Protein AF-A0A9X6FAM5-F1 (afdb_monomer)

Secondary structure (DSSP, 8-state):
--HHHHHHHHHHHHHHHHHHTTS-HHHHHHHHHHHHTT--HHHHHHHHHHHHHHHHHHHHTTSS-S--GGG--HHHHHT--HHHHHHHHHHHHHTS---HHHHHHHHHHHHHHHHHHHHT---TTS--S-S--SGGG---------HHHHHHHHHHHHTT--

Organism: NCBI:txid180848

Nearest PDB structures (foldseek):
  5hxy-assembly3_C  TM=8.267E-01  e=3.056E-02  Thermoplasma acidophilum DSM 1728

Structure (mmCIF, N/CA/C/O backbone):
data_AF-A0A9X6FAM5-F1
#
_entry.id   AF-A0A9X6FAM5-F1
#
loop_
_atom_site.group_PDB
_atom_site.id
_atom_site.type_symbol
_atom_site.label_atom_id
_atom_site.label_alt_id
_atom_site.label_comp_id
_atom_site.label_asym_id
_atom_site.label_entity_id
_atom_site.label_seq_id
_atom_site.pdbx_PDB_ins_code
_atom_site.Cartn_x
_atom_site.Cartn_y
_atom_site.Cartn_z
_atom_site.occupancy
_atom_site.B_iso_or_equiv
_atom_site.auth_seq_id
_atom_site.auth_comp_id
_atom_site.auth_asym_id
_atom_site.auth_atom_id
_atom_site.pdbx_PDB_model_num
ATOM 1 N N . MET A 1 1 ? 33.541 7.714 -7.062 1.00 54.38 1 MET A N 1
ATOM 2 C CA . MET A 1 1 ? 32.437 8.479 -6.438 1.00 54.38 1 MET A CA 1
ATOM 3 C C . MET A 1 1 ? 31.106 7.694 -6.374 1.00 54.38 1 MET A C 1
ATOM 5 O O . MET A 1 1 ? 30.071 8.325 -6.203 1.00 54.38 1 MET A O 1
ATOM 9 N N . ASP A 1 2 ? 31.096 6.345 -6.435 1.00 61.78 2 ASP A N 1
ATOM 10 C CA . ASP A 1 2 ? 29.837 5.562 -6.568 1.00 61.78 2 ASP A CA 1
ATOM 11 C C . ASP A 1 2 ? 29.639 4.410 -5.547 1.00 61.78 2 ASP A C 1
ATOM 13 O O . ASP A 1 2 ? 28.556 3.844 -5.417 1.00 61.78 2 ASP A O 1
ATOM 17 N N . TYR A 1 3 ? 30.643 4.118 -4.711 1.00 67.69 3 TYR A N 1
ATOM 18 C CA . TYR A 1 3 ? 30.564 3.037 -3.714 1.00 67.69 3 TYR A CA 1
ATOM 19 C C . TYR A 1 3 ? 29.468 3.246 -2.653 1.00 67.69 3 TYR A C 1
ATOM 21 O O . TYR A 1 3 ? 28.800 2.298 -2.244 1.00 67.69 3 TYR A O 1
ATOM 29 N N . SER A 1 4 ? 29.243 4.491 -2.217 1.00 74.75 4 SER A N 1
ATOM 30 C CA . SER A 1 4 ? 28.242 4.807 -1.184 1.00 74.75 4 SER A CA 1
ATOM 31 C C . SER A 1 4 ? 26.805 4.557 -1.667 1.00 74.75 4 SER A C 1
ATOM 33 O O . SER A 1 4 ? 26.003 3.947 -0.956 1.00 74.75 4 SER A O 1
ATOM 35 N N . LYS A 1 5 ? 26.490 4.938 -2.915 1.00 73.56 5 LYS A N 1
ATOM 36 C CA . LYS A 1 5 ? 25.165 4.720 -3.518 1.00 73.56 5 LYS A CA 1
ATOM 37 C C . LYS A 1 5 ? 24.893 3.236 -3.754 1.00 73.56 5 LYS A C 1
ATOM 39 O O . LYS A 1 5 ? 23.791 2.766 -3.471 1.00 73.56 5 LYS A O 1
ATOM 44 N N . GLN A 1 6 ? 25.890 2.489 -4.227 1.00 76.88 6 GLN A N 1
ATOM 45 C CA . GLN A 1 6 ? 25.764 1.049 -4.449 1.00 76.88 6 GLN A CA 1
ATOM 46 C C . GLN A 1 6 ? 25.579 0.280 -3.132 1.00 76.88 6 GLN A C 1
ATOM 48 O O . GLN A 1 6 ? 24.689 -0.567 -3.029 1.00 76.88 6 GLN A O 1
ATOM 53 N N . ARG A 1 7 ? 26.329 0.651 -2.084 1.00 80.06 7 ARG A N 1
ATOM 54 C CA . ARG A 1 7 ? 26.155 0.100 -0.732 1.00 80.06 7 ARG A CA 1
ATOM 55 C C . ARG A 1 7 ? 24.763 0.396 -0.175 1.00 80.06 7 ARG A C 1
ATOM 57 O O . ARG A 1 7 ? 24.117 -0.507 0.347 1.00 80.06 7 ARG A O 1
ATOM 64 N N . GLN A 1 8 ? 24.267 1.626 -0.322 1.00 82.44 8 GLN A N 1
ATOM 65 C CA . GLN A 1 8 ? 22.923 1.990 0.134 1.00 82.44 8 GLN A CA 1
ATOM 66 C C . GLN A 1 8 ? 21.831 1.179 -0.579 1.00 82.44 8 GLN A C 1
ATOM 68 O O . GLN A 1 8 ? 20.922 0.674 0.078 1.00 82.44 8 GLN A O 1
ATOM 73 N N . LYS A 1 9 ? 21.938 1.001 -1.905 1.00 83.00 9 LYS A N 1
ATOM 74 C CA . LYS A 1 9 ? 21.009 0.159 -2.677 1.00 83.00 9 LYS A CA 1
ATOM 75 C C . LYS A 1 9 ? 21.006 -1.288 -2.177 1.00 83.00 9 LYS A C 1
ATOM 77 O O . LYS A 1 9 ? 19.932 -1.854 -2.006 1.00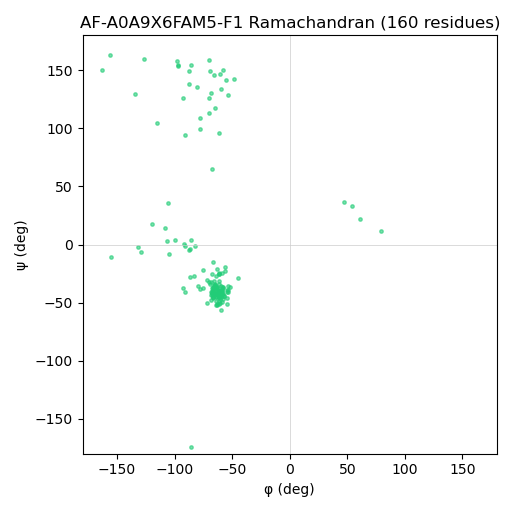 83.00 9 LYS A O 1
ATOM 82 N N . SER A 1 10 ? 22.180 -1.858 -1.905 1.00 88.19 10 SER A N 1
ATOM 83 C CA . SER A 1 10 ? 22.318 -3.218 -1.365 1.00 88.19 10 SER A CA 1
ATOM 84 C C . SER A 1 10 ? 21.678 -3.358 0.025 1.00 88.19 10 SER A C 1
ATOM 86 O O . SER A 1 10 ? 20.888 -4.273 0.249 1.00 88.19 10 SER A O 1
ATOM 88 N N . VAL A 1 11 ? 21.915 -2.399 0.929 1.00 92.81 11 VAL A N 1
ATOM 89 C CA . VAL A 1 11 ? 21.301 -2.388 2.270 1.00 92.81 11 VAL A CA 1
ATOM 90 C C . VAL A 1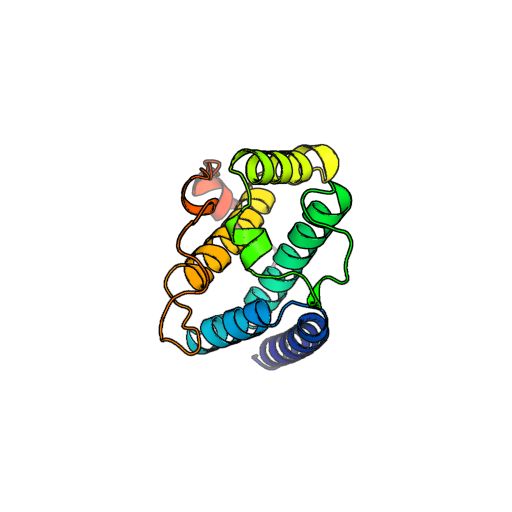 11 ? 19.776 -2.293 2.193 1.00 92.81 11 VAL A C 1
ATOM 92 O O . VAL A 1 11 ? 19.080 -3.020 2.898 1.00 92.81 11 VAL A O 1
ATOM 95 N N . HIS A 1 12 ? 19.238 -1.411 1.348 1.00 92.62 12 HIS A N 1
ATOM 96 C CA . HIS A 1 12 ? 17.787 -1.274 1.197 1.00 92.62 12 HIS A CA 1
ATOM 97 C C . HIS A 1 12 ? 17.151 -2.504 0.554 1.00 92.62 12 HIS A C 1
ATOM 99 O O . HIS A 1 12 ? 16.081 -2.913 0.988 1.00 92.62 12 HIS A O 1
ATOM 105 N N . ARG A 1 13 ? 17.825 -3.124 -0.423 1.00 92.88 13 ARG A N 1
ATOM 106 C CA . ARG A 1 13 ? 17.386 -4.389 -1.018 1.00 92.88 13 ARG A CA 1
ATOM 107 C C . ARG A 1 13 ? 17.297 -5.494 0.034 1.00 92.88 13 ARG A C 1
ATOM 109 O O . ARG A 1 13 ? 16.289 -6.182 0.096 1.00 92.88 13 ARG A O 1
ATOM 116 N N . LYS A 1 14 ? 18.302 -5.623 0.905 1.00 94.94 14 LYS A N 1
ATOM 117 C CA . LYS A 1 14 ? 18.263 -6.607 1.997 1.00 94.94 14 LYS A CA 1
ATOM 118 C C . LYS A 1 14 ? 17.059 -6.381 2.921 1.00 94.94 14 LYS A C 1
ATOM 120 O O . LYS A 1 14 ? 16.285 -7.301 3.152 1.00 94.94 14 LYS A O 1
ATOM 125 N N . LYS A 1 15 ? 16.861 -5.139 3.378 1.00 95.75 15 LYS A N 1
ATOM 126 C CA . LYS A 1 15 ? 15.726 -4.774 4.244 1.00 95.75 15 LYS A CA 1
ATOM 127 C C . LYS A 1 15 ? 14.367 -5.002 3.584 1.00 95.75 15 LYS A C 1
ATOM 129 O O . LYS A 1 15 ? 13.406 -5.307 4.283 1.00 95.75 15 LYS A O 1
ATOM 134 N N . LEU A 1 16 ? 14.278 -4.810 2.267 1.00 96.25 16 LEU A N 1
ATOM 135 C CA . LEU A 1 16 ? 13.065 -5.062 1.495 1.00 96.25 16 LEU A CA 1
ATOM 136 C C . LEU A 1 16 ? 12.650 -6.528 1.615 1.00 96.25 16 LEU A C 1
ATOM 138 O O . LEU A 1 16 ? 11.560 -6.781 2.115 1.00 96.25 16 LEU A O 1
ATOM 142 N N . TYR A 1 17 ? 13.529 -7.468 1.261 1.00 94.81 17 TYR A N 1
ATOM 143 C CA . TYR A 1 17 ? 13.206 -8.897 1.334 1.00 94.81 17 TYR A CA 1
ATOM 144 C C . TYR A 1 17 ? 12.976 -9.384 2.772 1.00 94.81 17 TYR A C 1
ATOM 146 O O . TYR A 1 17 ? 12.065 -10.166 3.008 1.00 94.81 17 TYR A O 1
ATOM 154 N N . GLU A 1 18 ? 13.705 -8.851 3.760 1.00 95.44 18 GLU A N 1
ATOM 155 C CA . GLU A 1 18 ? 13.423 -9.130 5.181 1.00 95.44 18 GLU A CA 1
ATOM 156 C C . GLU A 1 18 ? 11.989 -8.736 5.580 1.00 95.44 18 GLU A C 1
ATOM 158 O O . GLU A 1 18 ? 11.357 -9.432 6.368 1.00 95.44 18 GLU A O 1
ATOM 163 N N . ASN A 1 19 ? 11.464 -7.631 5.036 1.00 95.88 19 ASN A N 1
ATOM 164 C CA . ASN A 1 19 ? 10.107 -7.167 5.327 1.00 95.88 19 ASN A CA 1
ATOM 165 C C . ASN A 1 19 ? 9.029 -7.862 4.491 1.00 95.88 19 ASN A C 1
ATOM 167 O O . ASN A 1 19 ? 7.888 -7.921 4.945 1.00 95.88 19 ASN A O 1
ATOM 171 N N . LEU A 1 20 ? 9.363 -8.349 3.293 1.00 95.81 20 LEU A N 1
ATOM 172 C CA . LEU A 1 20 ? 8.417 -9.046 2.418 1.00 95.81 20 LEU A CA 1
ATOM 173 C C . LEU A 1 20 ? 7.945 -10.373 3.013 1.00 95.81 20 LEU A C 1
ATOM 175 O O . LEU A 1 20 ? 6.773 -10.691 2.870 1.00 95.81 20 LEU A O 1
ATOM 179 N N . ASN A 1 21 ? 8.789 -11.058 3.790 1.00 93.81 21 ASN A N 1
ATOM 180 C CA . ASN A 1 21 ? 8.432 -12.304 4.486 1.00 93.81 21 ASN A CA 1
ATOM 181 C C . ASN A 1 21 ? 7.210 -12.187 5.423 1.00 93.81 21 ASN A C 1
ATOM 183 O O . ASN A 1 21 ? 6.634 -13.194 5.828 1.00 93.81 21 ASN A O 1
ATOM 187 N N . GLU A 1 22 ? 6.843 -10.969 5.826 1.00 95.44 22 GLU A N 1
ATOM 188 C CA . GLU A 1 22 ? 5.697 -10.695 6.701 1.00 95.44 22 GLU A CA 1
ATOM 189 C C . GLU A 1 22 ? 4.510 -10.062 5.959 1.00 95.44 22 GLU A C 1
ATOM 191 O O . GLU A 1 22 ? 3.526 -9.671 6.593 1.00 95.44 22 GLU A O 1
ATOM 196 N N . MET A 1 23 ? 4.612 -9.898 4.640 1.00 98.31 23 MET A N 1
ATOM 197 C CA . MET A 1 23 ? 3.566 -9.332 3.792 1.00 98.31 23 MET A CA 1
ATOM 198 C C . MET A 1 23 ? 2.759 -10.442 3.105 1.00 98.31 23 MET A C 1
ATOM 200 O O . MET A 1 23 ? 3.259 -11.554 2.954 1.00 98.31 23 MET A O 1
ATOM 204 N N . PRO A 1 24 ? 1.518 -10.158 2.670 1.00 98.44 24 PRO A N 1
ATOM 205 C CA . PRO A 1 24 ? 0.780 -11.058 1.793 1.00 98.44 24 PRO A CA 1
ATOM 206 C C . PRO A 1 24 ? 1.530 -11.328 0.490 1.00 98.44 24 PRO A C 1
ATOM 208 O O . PRO A 1 24 ? 2.199 -10.430 -0.028 1.00 98.44 24 PRO A O 1
ATOM 211 N N . PHE A 1 25 ? 1.325 -12.511 -0.089 1.00 97.75 25 PHE A N 1
ATOM 212 C CA . PHE A 1 25 ? 1.981 -12.927 -1.336 1.00 97.75 25 PHE A CA 1
ATOM 213 C C . PHE A 1 25 ? 1.794 -11.905 -2.479 1.00 97.75 25 PHE A C 1
ATOM 215 O O . PHE A 1 25 ? 2.746 -11.552 -3.165 1.00 97.75 25 PHE A O 1
ATOM 222 N N . TYR A 1 26 ? 0.606 -11.303 -2.612 1.00 98.19 26 TYR A N 1
ATOM 223 C CA . TYR A 1 26 ? 0.327 -10.311 -3.660 1.00 98.19 26 TYR A CA 1
ATOM 224 C C . TYR A 1 26 ? 1.116 -8.994 -3.503 1.00 98.19 26 TYR A C 1
ATOM 226 O O . TYR A 1 26 ? 1.161 -8.171 -4.420 1.00 98.19 26 TYR A O 1
ATOM 234 N N . ILE A 1 27 ? 1.7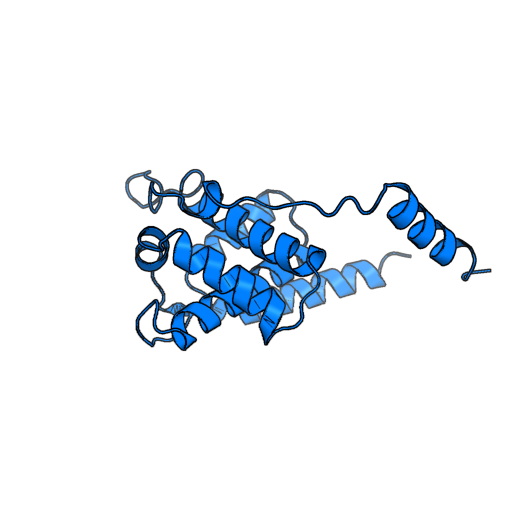20 -8.737 -2.335 1.00 98.50 27 ILE A N 1
ATOM 235 C CA . ILE A 1 27 ? 2.652 -7.617 -2.139 1.00 98.50 27 ILE A CA 1
ATOM 236 C C . ILE A 1 27 ? 4.039 -7.961 -2.678 1.00 98.50 27 ILE A C 1
ATOM 238 O O . ILE A 1 27 ? 4.705 -7.073 -3.210 1.00 98.50 27 ILE A O 1
ATOM 242 N N . GLU A 1 28 ? 4.468 -9.215 -2.543 1.00 97.69 28 GLU A N 1
ATOM 243 C CA . GLU A 1 28 ? 5.711 -9.710 -3.132 1.00 97.69 28 GLU A CA 1
ATOM 244 C C . GLU A 1 28 ? 5.637 -9.624 -4.658 1.00 97.69 28 GLU A C 1
ATOM 246 O O . GLU A 1 28 ? 6.450 -8.924 -5.256 1.00 97.69 28 GLU A O 1
ATOM 251 N N . GLU A 1 29 ? 4.573 -10.151 -5.265 1.00 98.00 29 GLU A N 1
ATOM 252 C CA . GLU A 1 29 ? 4.349 -10.053 -6.715 1.00 98.00 29 GLU A CA 1
ATOM 253 C C . GLU A 1 29 ? 4.258 -8.598 -7.206 1.00 98.00 29 GLU A C 1
ATOM 255 O O . GLU A 1 29 ? 4.815 -8.229 -8.243 1.00 98.00 29 GLU A O 1
ATOM 260 N N . PHE A 1 30 ? 3.608 -7.713 -6.435 1.00 98.56 30 PHE A N 1
ATOM 261 C CA . PHE A 1 30 ? 3.605 -6.279 -6.731 1.00 98.56 30 PHE A CA 1
ATOM 262 C C . PHE A 1 30 ? 5.023 -5.692 -6.725 1.00 98.56 30 PHE A C 1
ATOM 264 O O . PHE A 1 30 ? 5.346 -4.835 -7.556 1.00 98.56 30 PHE A O 1
ATOM 271 N N . VAL A 1 31 ? 5.859 -6.093 -5.764 1.00 98.12 31 VAL A N 1
ATOM 272 C CA . VAL A 1 31 ? 7.245 -5.630 -5.674 1.00 98.12 31 VAL A CA 1
ATOM 273 C C . VAL A 1 31 ? 8.055 -6.148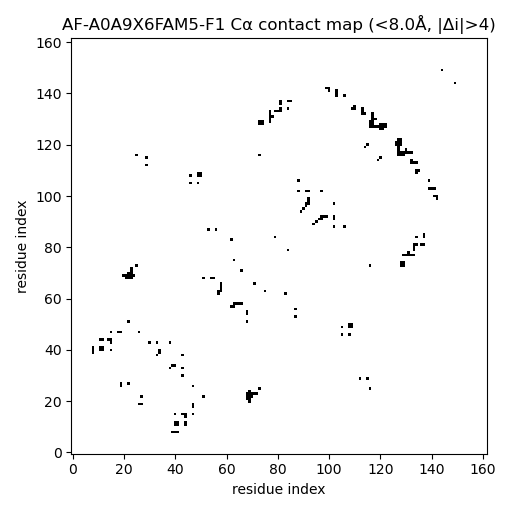 -6.855 1.00 98.12 31 VAL A C 1
ATOM 275 O O . VAL A 1 31 ? 8.717 -5.331 -7.492 1.00 98.12 31 VAL A O 1
ATOM 278 N N . GLU A 1 32 ? 7.942 -7.426 -7.205 1.00 97.00 32 GLU A N 1
ATOM 279 C CA . GLU A 1 32 ? 8.601 -8.019 -8.374 1.00 97.00 32 GLU A CA 1
ATOM 280 C C . GLU A 1 32 ? 8.197 -7.305 -9.669 1.00 97.00 32 GLU A C 1
ATOM 282 O O . GLU A 1 32 ? 9.054 -6.862 -10.439 1.00 97.00 32 GLU A O 1
ATOM 287 N N . TYR A 1 33 ? 6.894 -7.069 -9.862 1.00 97.75 33 TYR A N 1
ATOM 288 C CA . TYR A 1 33 ? 6.384 -6.273 -10.977 1.00 97.75 33 TYR A CA 1
ATOM 289 C C . TYR A 1 33 ? 7.046 -4.890 -11.027 1.00 97.75 33 TYR A C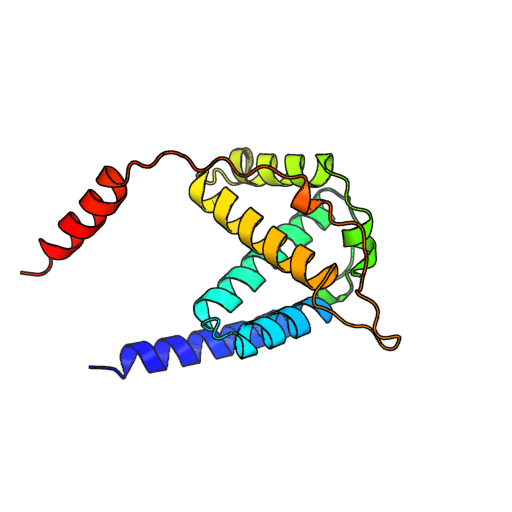 1
ATOM 291 O O . TYR A 1 33 ? 7.480 -4.431 -12.086 1.00 97.75 33 TYR A O 1
ATOM 299 N N . LYS A 1 34 ? 7.157 -4.198 -9.888 1.00 97.75 34 LYS A N 1
ATOM 300 C CA . LYS A 1 34 ? 7.798 -2.878 -9.830 1.00 97.75 34 LYS A CA 1
ATOM 301 C C . LYS A 1 34 ? 9.310 -2.935 -10.043 1.00 97.75 34 LYS A C 1
ATOM 303 O O . LYS A 1 34 ? 9.846 -1.986 -10.614 1.00 97.75 34 LYS A O 1
ATOM 308 N N . GLU A 1 35 ? 9.986 -3.998 -9.620 1.00 95.25 35 GLU A N 1
ATOM 309 C CA . GLU A 1 35 ? 11.411 -4.218 -9.894 1.00 95.25 35 GLU A CA 1
ATOM 310 C C . GLU A 1 35 ? 11.682 -4.365 -11.391 1.00 95.25 35 GLU A C 1
ATOM 312 O O . GLU A 1 35 ? 12.601 -3.720 -11.895 1.00 95.25 35 GLU A O 1
ATOM 317 N N . LEU A 1 36 ? 10.840 -5.114 -12.110 1.00 94.81 36 LEU A N 1
ATOM 318 C CA . LEU A 1 36 ? 10.908 -5.241 -13.573 1.00 94.81 36 LEU A CA 1
ATOM 319 C C . LEU A 1 36 ? 10.659 -3.912 -14.308 1.00 94.81 36 LEU A C 1
ATOM 321 O O . LEU A 1 36 ? 11.068 -3.756 -15.453 1.00 94.81 36 LEU A O 1
ATOM 325 N N . HIS A 1 37 ? 10.018 -2.946 -13.645 1.00 93.75 37 HIS A N 1
ATOM 326 C CA . HIS A 1 37 ? 9.739 -1.603 -14.164 1.00 93.75 37 HIS A CA 1
ATOM 327 C C . HIS A 1 37 ? 10.644 -0.532 -13.523 1.00 93.75 37 HIS A C 1
ATOM 329 O O . HIS A 1 37 ? 10.210 0.595 -13.262 1.00 93.75 37 HIS A O 1
ATOM 335 N N . ASP A 1 38 ? 11.898 -0.896 -13.238 1.00 92.94 38 ASP A N 1
ATOM 336 C CA . ASP A 1 38 ? 12.985 -0.008 -12.804 1.00 92.94 38 ASP A CA 1
ATOM 337 C C . ASP A 1 38 ? 12.753 0.743 -11.475 1.00 92.94 38 ASP A C 1
ATOM 339 O O . ASP A 1 38 ? 13.393 1.767 -11.187 1.00 92.94 38 ASP A O 1
ATOM 343 N N . ALA A 1 39 ? 11.863 0.256 -10.602 1.00 93.31 39 ALA A N 1
ATOM 344 C CA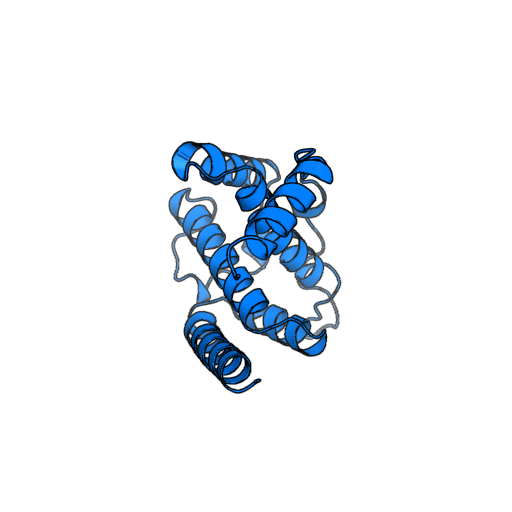 . ALA A 1 39 ? 11.701 0.845 -9.277 1.00 93.31 39 ALA A CA 1
ATOM 345 C C . ALA A 1 39 ? 12.940 0.591 -8.402 1.00 93.31 39 ALA A C 1
ATOM 347 O O . ALA A 1 39 ? 13.416 -0.529 -8.235 1.00 93.31 39 ALA A O 1
ATOM 348 N N . SER A 1 40 ? 13.464 1.651 -7.775 1.00 94.81 40 SER A N 1
ATOM 349 C CA . SER A 1 40 ? 14.633 1.509 -6.900 1.00 94.81 40 SER A CA 1
ATOM 350 C C . SER A 1 40 ? 14.299 0.738 -5.609 1.00 94.81 40 SER A C 1
ATOM 352 O O . SER A 1 40 ? 13.206 0.934 -5.066 1.00 94.81 40 SER A O 1
ATOM 354 N N . PRO A 1 41 ? 15.254 -0.009 -5.013 1.00 94.56 41 PRO A N 1
ATOM 355 C CA . PRO A 1 41 ? 15.037 -0.702 -3.738 1.00 94.56 41 PRO A CA 1
ATOM 356 C C . PRO A 1 41 ? 14.541 0.215 -2.612 1.00 94.56 41 PRO A C 1
ATOM 358 O O . PRO A 1 41 ? 13.706 -0.174 -1.805 1.00 94.56 41 PRO A O 1
ATOM 361 N N . SER A 1 42 ? 15.006 1.469 -2.580 1.00 95.00 42 SER A N 1
ATOM 362 C CA . SER A 1 42 ? 14.532 2.482 -1.627 1.00 95.00 42 SER A CA 1
ATOM 363 C C . SER A 1 42 ? 13.048 2.807 -1.811 1.00 95.00 42 SER A C 1
ATOM 365 O O . SER A 1 42 ? 12.328 3.006 -0.837 1.00 95.00 42 SER A O 1
ATOM 367 N N . THR A 1 43 ? 12.593 2.906 -3.062 1.00 95.75 43 THR A N 1
ATOM 368 C CA . THR A 1 43 ? 11.190 3.188 -3.392 1.00 95.75 43 THR A CA 1
ATOM 369 C C . THR A 1 43 ? 10.306 2.020 -2.973 1.00 95.75 43 THR A C 1
ATOM 371 O O . THR A 1 43 ? 9.285 2.236 -2.327 1.00 95.75 43 THR A O 1
ATOM 374 N N . LEU A 1 44 ? 10.733 0.797 -3.285 1.00 97.44 44 LEU A N 1
ATOM 375 C CA . LEU A 1 44 ? 10.017 -0.435 -2.958 1.00 97.44 44 LEU A CA 1
ATOM 376 C C . LEU A 1 44 ? 9.913 -0.651 -1.451 1.00 97.44 44 LEU A C 1
ATOM 378 O O . LEU A 1 44 ? 8.825 -0.887 -0.937 1.00 97.44 44 LEU A O 1
ATOM 382 N N . LEU A 1 45 ? 11.014 -0.453 -0.723 1.00 97.44 45 LEU A N 1
ATOM 383 C CA . LEU A 1 45 ? 11.020 -0.530 0.736 1.00 97.44 45 LEU A CA 1
ATOM 384 C C . LEU A 1 45 ? 10.038 0.475 1.359 1.00 97.44 45 LEU A C 1
ATOM 386 O O . LEU A 1 45 ? 9.297 0.142 2.281 1.00 97.44 45 LEU A O 1
ATOM 390 N N . ASN A 1 46 ? 9.978 1.694 0.816 1.00 96.81 46 ASN A N 1
ATOM 391 C CA . ASN A 1 46 ? 9.012 2.699 1.254 1.00 96.81 46 ASN A CA 1
ATOM 392 C C . ASN A 1 46 ? 7.559 2.305 0.949 1.00 96.81 46 ASN A C 1
ATOM 394 O O . ASN A 1 46 ? 6.684 2.636 1.748 1.00 96.81 46 ASN A O 1
ATOM 398 N N . TYR A 1 47 ? 7.292 1.622 -0.170 1.00 98.12 47 TYR A N 1
ATOM 399 C CA . TYR A 1 47 ? 5.969 1.059 -0.452 1.00 98.12 47 TYR A CA 1
ATOM 400 C C . TYR A 1 47 ? 5.595 -0.020 0.561 1.00 98.12 47 TYR A C 1
ATOM 402 O O . TYR A 1 47 ? 4.531 0.084 1.163 1.00 98.12 47 TYR A O 1
ATOM 410 N N . VAL A 1 48 ? 6.487 -0.974 0.840 1.00 98.38 48 VAL A N 1
ATOM 411 C CA . VAL A 1 48 ? 6.237 -2.030 1.836 1.00 98.38 48 VAL A CA 1
ATOM 412 C C . VAL A 1 48 ? 5.946 -1.441 3.220 1.00 98.38 48 VAL A C 1
ATOM 414 O O . VAL A 1 48 ? 4.981 -1.836 3.873 1.00 98.38 48 VAL A O 1
ATOM 417 N N . TYR A 1 49 ? 6.695 -0.424 3.654 1.00 97.94 49 TYR A N 1
ATOM 418 C CA . TYR A 1 49 ? 6.392 0.278 4.907 1.00 97.94 49 TYR A CA 1
ATOM 419 C C . TYR A 1 49 ? 5.050 1.016 4.883 1.00 97.94 49 TYR A C 1
ATOM 421 O O . TYR A 1 49 ? 4.356 1.069 5.899 1.00 97.94 49 TYR A O 1
ATOM 429 N N . ASP A 1 50 ? 4.660 1.594 3.748 1.00 98.25 50 ASP A N 1
ATOM 430 C CA . ASP A 1 50 ? 3.358 2.245 3.617 1.00 98.25 50 ASP A CA 1
ATOM 431 C C . ASP A 1 50 ? 2.206 1.242 3.689 1.00 98.25 50 ASP A C 1
ATOM 433 O O . ASP A 1 50 ? 1.224 1.514 4.382 1.00 98.25 50 ASP A O 1
ATOM 437 N N . PHE A 1 51 ? 2.349 0.084 3.042 1.00 98.62 51 PHE A N 1
ATOM 438 C CA . PHE A 1 51 ? 1.365 -0.997 3.084 1.00 98.62 51 PHE A CA 1
ATOM 439 C C . PHE A 1 51 ? 1.237 -1.577 4.487 1.00 98.62 51 PHE A C 1
ATOM 441 O O . PHE A 1 51 ? 0.126 -1.716 4.985 1.00 98.62 51 PHE A O 1
ATOM 448 N N . ARG A 1 52 ? 2.357 -1.791 5.186 1.00 98.44 52 ARG A N 1
ATOM 449 C CA . ARG A 1 52 ? 2.352 -2.243 6.583 1.00 98.44 52 ARG A CA 1
ATOM 450 C C . ARG A 1 52 ? 1.576 -1.297 7.500 1.00 98.44 52 ARG A C 1
ATOM 452 O O . ARG A 1 52 ? 0.800 -1.752 8.334 1.00 98.44 52 ARG A O 1
ATOM 459 N N . VAL A 1 53 ? 1.767 0.019 7.357 1.00 98.25 53 VAL A N 1
ATOM 460 C CA . VAL A 1 53 ? 1.002 1.015 8.133 1.00 98.25 53 VAL A CA 1
ATOM 461 C C . VAL A 1 53 ? -0.494 0.910 7.834 1.00 98.25 53 VAL A C 1
ATOM 463 O O . VAL A 1 53 ? -1.302 1.015 8.750 1.00 98.25 53 VAL A O 1
ATOM 466 N N . PHE A 1 54 ? -0.860 0.691 6.572 1.00 98.69 54 PHE A N 1
ATOM 467 C CA . PHE A 1 54 ? -2.254 0.541 6.172 1.00 98.69 54 PHE A CA 1
ATOM 468 C C . PHE A 1 54 ? -2.889 -0.748 6.712 1.00 98.69 54 PHE A C 1
ATOM 470 O O . PHE A 1 54 ? -3.953 -0.680 7.317 1.00 98.69 54 PHE A O 1
ATOM 477 N N . PHE A 1 55 ? -2.227 -1.900 6.576 1.00 98.69 55 PHE A N 1
ATOM 478 C CA . PHE A 1 55 ? -2.731 -3.174 7.097 1.00 98.69 55 PHE A CA 1
ATOM 479 C C . PHE A 1 55 ? -2.883 -3.164 8.617 1.00 98.69 55 PHE A C 1
ATOM 481 O O . PHE A 1 55 ? -3.928 -3.556 9.126 1.00 98.69 55 PHE A O 1
ATOM 488 N N . ASN A 1 56 ? -1.895 -2.635 9.344 1.00 98.38 56 ASN A N 1
ATOM 489 C CA . ASN A 1 56 ? -2.011 -2.472 10.794 1.00 98.38 56 ASN A CA 1
ATOM 490 C C . ASN A 1 56 ? -3.201 -1.591 11.182 1.00 98.38 56 ASN A C 1
ATOM 492 O O . ASN A 1 56 ? -3.885 -1.893 12.153 1.00 98.38 56 ASN A O 1
ATOM 496 N N . TRP A 1 57 ? -3.458 -0.523 10.423 1.00 98.62 57 TRP A N 1
ATOM 497 C CA . TRP A 1 57 ? -4.609 0.341 10.665 1.00 98.62 57 TRP A CA 1
ATOM 498 C C . TRP A 1 57 ? -5.944 -0.376 10.405 1.00 98.62 57 TRP A C 1
ATOM 500 O O . TRP A 1 57 ? -6.869 -0.249 11.203 1.00 98.62 57 TRP A O 1
ATOM 510 N N . LEU A 1 58 ? -6.042 -1.169 9.331 1.00 98.56 58 LEU A N 1
ATOM 511 C CA . LEU A 1 58 ? -7.240 -1.969 9.050 1.00 98.56 58 LEU A CA 1
ATOM 512 C C . LEU A 1 58 ? -7.552 -2.943 10.192 1.00 98.56 58 LEU A C 1
ATOM 514 O O . LEU A 1 58 ? -8.709 -3.060 10.592 1.00 98.56 58 LEU A O 1
ATOM 518 N N . LEU A 1 59 ? -6.519 -3.601 10.724 1.00 98.25 59 LEU A N 1
ATOM 519 C CA . LEU A 1 59 ? -6.631 -4.515 11.860 1.00 98.25 59 LEU A CA 1
ATOM 520 C C . LEU A 1 59 ? -7.016 -3.770 13.147 1.00 98.25 59 LEU A C 1
ATOM 522 O O . LEU A 1 59 ? -7.898 -4.218 13.875 1.00 98.25 59 LEU A O 1
ATOM 526 N N . SER A 1 60 ? -6.388 -2.623 13.432 1.00 97.75 60 SER A N 1
ATOM 527 C CA . SER A 1 60 ? -6.645 -1.870 14.668 1.00 97.75 60 SER A CA 1
ATOM 528 C C . SER A 1 60 ? -8.051 -1.281 14.727 1.00 97.75 60 SER A C 1
ATOM 530 O O . SER A 1 60 ? -8.658 -1.250 15.793 1.00 97.75 60 SER A O 1
ATOM 532 N N . GLU A 1 61 ? -8.575 -0.829 13.587 1.00 97.44 61 GLU A N 1
ATOM 533 C CA . GLU A 1 61 ? -9.937 -0.296 13.468 1.00 97.44 61 GLU A CA 1
ATOM 534 C C . GLU A 1 61 ? -10.985 -1.394 13.222 1.00 97.44 61 GLU A C 1
ATOM 536 O O . GLU A 1 61 ? -12.156 -1.080 13.018 1.00 97.44 61 GLU A O 1
ATOM 541 N N . GLN A 1 62 ? -10.578 -2.673 13.231 1.00 97.12 62 GLN A N 1
ATOM 542 C CA . GLN A 1 62 ? -11.448 -3.836 13.010 1.00 97.12 62 GLN A CA 1
ATOM 543 C C . GLN A 1 62 ? -12.242 -3.749 11.693 1.00 97.12 62 GLN A C 1
ATOM 545 O O . GLN A 1 62 ? -13.379 -4.206 11.595 1.00 97.12 62 GLN A O 1
ATOM 550 N N . ILE A 1 63 ? -11.638 -3.141 10.666 1.00 97.56 63 ILE A N 1
ATOM 551 C CA . ILE A 1 63 ? -12.185 -3.117 9.300 1.00 97.56 63 ILE A CA 1
ATOM 552 C C . ILE A 1 63 ? -12.053 -4.502 8.658 1.00 97.56 63 ILE A C 1
ATOM 554 O O . ILE A 1 63 ? -12.883 -4.889 7.838 1.00 97.56 63 ILE A O 1
ATOM 558 N N . ILE A 1 64 ? -11.011 -5.236 9.052 1.00 97.06 64 ILE A N 1
ATOM 559 C CA . ILE A 1 64 ? -10.778 -6.641 8.719 1.00 97.06 64 ILE A CA 1
ATOM 560 C C . ILE A 1 64 ? -10.551 -7.433 10.012 1.00 97.06 64 ILE A C 1
ATOM 562 O O . ILE A 1 64 ? -10.203 -6.857 11.048 1.00 97.06 64 ILE A O 1
ATOM 566 N N . GLU A 1 65 ? -10.739 -8.749 9.958 1.00 96.62 65 GLU A N 1
ATOM 567 C CA . GLU A 1 65 ? -10.542 -9.621 11.120 1.00 96.62 65 GLU A CA 1
ATOM 568 C C . GLU A 1 65 ? -9.077 -9.663 11.563 1.00 96.62 65 GLU A C 1
ATOM 570 O O . GLU A 1 65 ? -8.160 -9.630 10.740 1.00 96.62 65 GLU A O 1
ATOM 575 N N . PHE A 1 66 ? -8.849 -9.784 12.873 1.00 97.00 66 PHE A N 1
ATOM 576 C CA . PHE A 1 66 ? -7.499 -9.851 13.420 1.00 97.00 66 PHE A CA 1
ATOM 577 C C . PHE A 1 66 ? -6.774 -11.124 12.963 1.00 97.00 66 PHE A C 1
ATOM 579 O O . PHE A 1 66 ? -7.179 -12.237 13.295 1.00 97.00 66 PHE A O 1
ATOM 586 N N . LYS A 1 67 ? -5.674 -10.946 12.231 1.00 97.81 67 LYS A N 1
ATOM 587 C CA . LYS A 1 67 ? -4.800 -12.012 11.729 1.00 97.81 67 LYS A CA 1
ATOM 588 C C . LYS A 1 67 ? -3.391 -11.468 11.461 1.00 97.81 67 LYS A C 1
ATOM 590 O O . LYS A 1 67 ? -3.216 -10.247 11.384 1.00 97.81 67 LYS A O 1
ATOM 595 N N . PRO A 1 68 ? -2.370 -12.332 11.327 1.00 98.00 68 PRO A N 1
ATOM 596 C CA . PRO A 1 68 ? -1.056 -11.902 10.861 1.00 98.00 68 PRO A CA 1
ATOM 597 C C . PRO A 1 68 ? -1.155 -11.188 9.506 1.00 98.00 68 PRO A C 1
ATOM 599 O O . PRO A 1 68 ? -1.911 -11.617 8.641 1.00 98.00 68 PRO A O 1
ATOM 602 N N . ILE A 1 69 ? -0.365 -10.126 9.296 1.00 98.31 69 ILE A N 1
ATOM 603 C CA . ILE A 1 69 ? -0.415 -9.328 8.053 1.00 98.31 69 ILE A CA 1
ATOM 604 C C . ILE A 1 69 ? -0.246 -10.204 6.808 1.00 98.31 69 ILE A C 1
ATOM 606 O O . ILE A 1 69 ? -0.970 -10.008 5.841 1.00 98.31 69 ILE A O 1
ATOM 610 N N . LYS A 1 70 ? 0.663 -11.182 6.848 1.00 98.19 70 LYS A N 1
ATOM 611 C CA . LYS A 1 70 ? 0.901 -12.142 5.762 1.00 98.19 70 LYS A CA 1
ATOM 612 C C . LYS A 1 70 ? -0.334 -12.946 5.328 1.00 98.19 70 LYS A C 1
ATOM 614 O O . LYS A 1 70 ? -0.371 -13.415 4.198 1.00 98.19 70 LYS A O 1
ATOM 619 N N . ASP A 1 71 ? -1.330 -13.076 6.204 1.00 98.12 71 ASP A N 1
ATOM 620 C CA . ASP A 1 71 ? -2.533 -13.879 5.982 1.00 98.12 71 ASP A CA 1
ATOM 621 C C . ASP A 1 71 ? -3.736 -13.008 5.552 1.00 98.12 71 ASP A C 1
ATOM 623 O O . ASP A 1 71 ? -4.851 -13.511 5.411 1.00 98.12 71 ASP A O 1
ATOM 627 N N . ILE A 1 72 ? -3.537 -11.696 5.353 1.00 98.38 72 ILE A N 1
ATOM 628 C CA . ILE A 1 72 ? -4.559 -10.797 4.796 1.00 98.38 72 ILE A CA 1
ATOM 629 C C . ILE A 1 72 ? -4.761 -11.139 3.318 1.00 98.38 72 ILE A C 1
ATOM 631 O O . ILE A 1 72 ? -3.806 -11.139 2.544 1.00 98.38 72 ILE A O 1
ATOM 635 N N . SER A 1 73 ? -6.005 -11.400 2.917 1.00 97.75 73 SER A N 1
ATOM 636 C CA . SER A 1 73 ? -6.365 -11.726 1.533 1.00 97.75 73 SER A CA 1
ATOM 637 C C . S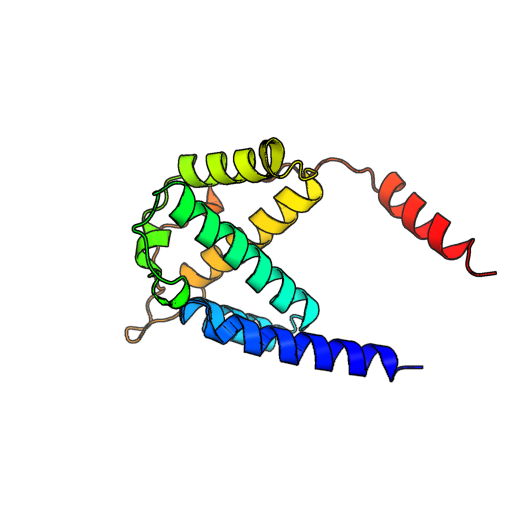ER A 1 73 ? -6.647 -10.468 0.708 1.00 97.75 73 SER A C 1
ATOM 639 O O . SER A 1 73 ? -7.195 -9.481 1.208 1.00 97.75 73 SER A O 1
ATOM 641 N N . PHE A 1 74 ? -6.368 -10.508 -0.599 1.00 96.94 74 PHE A N 1
ATOM 642 C CA . PHE A 1 74 ? -6.749 -9.426 -1.511 1.00 96.94 74 PHE A CA 1
ATOM 643 C C . PHE A 1 74 ? -8.276 -9.222 -1.573 1.00 96.94 74 PHE A C 1
ATOM 645 O O . PHE A 1 74 ? -8.723 -8.098 -1.807 1.00 96.94 74 PHE A O 1
ATOM 652 N N . SER A 1 75 ? -9.088 -10.246 -1.277 1.00 96.25 75 SER A N 1
ATOM 653 C CA . SER A 1 75 ? -10.554 -10.123 -1.192 1.00 96.25 75 SER A CA 1
ATOM 654 C C . SER A 1 75 ? -11.001 -9.187 -0.061 1.00 96.25 75 SER A C 1
ATOM 656 O O . SER A 1 75 ? -12.048 -8.542 -0.146 1.00 96.25 75 SER A O 1
ATOM 658 N N . GLU A 1 76 ? -10.203 -9.050 1.003 1.00 97.50 76 GLU A N 1
ATOM 659 C CA . GLU A 1 76 ? -10.472 -8.073 2.066 1.00 97.50 76 GLU A CA 1
ATOM 660 C C . GLU A 1 76 ? -10.279 -6.640 1.543 1.00 97.50 76 GLU A C 1
ATOM 662 O O . GLU A 1 76 ? -11.018 -5.731 1.920 1.00 97.50 76 GLU A O 1
ATOM 667 N N . LEU A 1 77 ? -9.351 -6.443 0.598 1.00 97.75 77 LEU A N 1
ATOM 668 C CA . LEU A 1 77 ? -9.116 -5.158 -0.067 1.00 97.75 77 LEU A CA 1
ATOM 669 C C . LEU A 1 77 ? -10.189 -4.825 -1.102 1.00 97.75 77 LEU A C 1
ATOM 671 O O . LEU A 1 77 ? -10.599 -3.664 -1.207 1.00 97.75 77 LEU A O 1
ATOM 675 N N . GLU A 1 78 ? -10.673 -5.832 -1.830 1.00 97.00 78 GLU A N 1
ATOM 676 C CA . GLU A 1 78 ? -11.772 -5.704 -2.789 1.00 97.00 78 GLU A CA 1
ATOM 677 C C . GLU A 1 78 ? -13.019 -5.080 -2.144 1.00 97.00 78 GLU A C 1
ATOM 679 O O . GLU A 1 78 ? -13.683 -4.223 -2.741 1.00 97.00 78 GLU A O 1
ATOM 684 N N . ASN A 1 79 ? -13.308 -5.463 -0.898 1.00 95.69 79 ASN A N 1
ATOM 685 C CA . ASN A 1 79 ? -14.521 -5.081 -0.180 1.00 95.69 79 ASN A CA 1
ATOM 686 C C . ASN A 1 79 ? -14.420 -3.754 0.591 1.00 95.69 79 ASN A C 1
ATOM 688 O O . ASN A 1 79 ? -15.433 -3.252 1.089 1.00 95.69 79 ASN A O 1
ATOM 692 N N . LEU A 1 80 ? -13.243 -3.118 0.631 1.00 97.12 80 LEU A N 1
ATOM 693 C CA . LEU A 1 80 ? -13.054 -1.850 1.340 1.00 97.12 80 LEU A CA 1
ATOM 694 C C . LEU A 1 80 ? -13.963 -0.745 0.809 1.00 97.12 80 LEU A C 1
ATOM 696 O O . LEU A 1 80 ? -14.062 -0.497 -0.398 1.00 97.12 80 LEU A O 1
ATOM 700 N N . LYS A 1 81 ? -14.613 -0.006 1.702 1.00 97.19 81 LYS A N 1
ATOM 701 C CA . LYS A 1 81 ? -15.473 1.118 1.331 1.00 97.19 81 LYS A CA 1
ATOM 702 C C . LYS A 1 81 ? -14.630 2.376 1.179 1.00 97.19 81 LYS A C 1
ATOM 704 O O . LYS A 1 81 ? -13.585 2.549 1.799 1.00 97.19 81 LYS A O 1
ATOM 709 N N . LYS A 1 82 ? -15.125 3.317 0.370 1.00 97.50 82 LYS A N 1
ATOM 710 C CA . LYS A 1 82 ? -14.478 4.627 0.200 1.00 97.50 82 LYS A CA 1
ATOM 711 C C . LYS A 1 82 ? -14.271 5.325 1.552 1.00 97.50 82 LYS A C 1
ATOM 713 O O . LYS A 1 82 ? -13.200 5.867 1.803 1.00 97.50 82 LYS A O 1
ATOM 718 N N . LYS A 1 83 ? -15.277 5.228 2.430 1.00 97.62 83 LYS A N 1
ATOM 719 C CA . LYS A 1 83 ? -15.254 5.768 3.793 1.00 97.62 83 LYS A CA 1
ATOM 720 C C . LYS A 1 83 ? -14.097 5.211 4.627 1.00 97.62 83 LYS A C 1
ATOM 722 O O . LYS A 1 83 ? -13.511 5.962 5.396 1.00 97.62 83 LYS A O 1
ATOM 727 N N . ASP A 1 84 ? -13.733 3.941 4.454 1.00 98.06 84 ASP A N 1
ATOM 728 C CA . ASP A 1 84 ? -12.624 3.329 5.196 1.00 98.06 84 ASP A CA 1
ATOM 729 C C . ASP A 1 84 ? -11.298 3.973 4.781 1.00 98.06 84 ASP A C 1
ATOM 731 O O . ASP A 1 84 ? -10.498 4.377 5.619 1.00 98.06 84 ASP A O 1
ATOM 735 N N . VAL A 1 85 ? -11.101 4.204 3.481 1.00 97.88 85 VAL A N 1
ATOM 736 C CA . VAL A 1 85 ? -9.907 4.904 2.988 1.00 97.88 85 VAL A CA 1
ATOM 737 C C . VAL A 1 85 ? -9.883 6.375 3.427 1.00 97.88 85 VAL A C 1
ATOM 739 O O . VAL A 1 85 ? -8.833 6.893 3.807 1.00 97.88 85 VAL A O 1
ATOM 742 N N . GLU A 1 86 ? -11.028 7.059 3.418 1.00 97.44 86 GLU A N 1
ATOM 743 C CA . GLU A 1 86 ? -11.146 8.435 3.925 1.00 97.44 86 GLU A CA 1
ATOM 744 C C . GLU A 1 86 ? -10.841 8.507 5.437 1.00 97.44 86 GLU A C 1
ATOM 746 O O . GLU A 1 86 ? -10.145 9.421 5.890 1.00 97.44 86 GLU A O 1
ATOM 751 N N . ASN A 1 87 ? -11.268 7.505 6.212 1.00 98.06 87 ASN A N 1
ATOM 752 C CA . ASN A 1 87 ? -10.924 7.365 7.627 1.00 98.06 87 ASN A CA 1
ATOM 753 C C . ASN A 1 87 ? -9.426 7.116 7.828 1.00 98.06 87 ASN A C 1
ATOM 755 O O . ASN A 1 87 ? -8.827 7.753 8.693 1.00 98.06 87 ASN A O 1
ATOM 759 N N . PHE A 1 88 ? -8.791 6.284 6.998 1.00 98.38 88 PHE A N 1
ATOM 760 C CA . PHE A 1 88 ? -7.339 6.099 7.033 1.00 98.38 88 PHE A CA 1
ATOM 761 C C . PHE A 1 88 ? -6.592 7.409 6.754 1.00 98.38 88 PHE A C 1
ATOM 763 O O . PHE A 1 88 ? -5.648 7.770 7.458 1.00 98.38 88 PHE A O 1
ATOM 770 N N . MET A 1 89 ? -7.039 8.190 5.765 1.00 97.44 89 MET A N 1
ATOM 771 C CA . MET A 1 89 ? -6.472 9.516 5.501 1.00 97.44 89 MET A CA 1
ATOM 772 C C . MET A 1 89 ? -6.611 10.443 6.714 1.00 97.44 89 MET A C 1
ATOM 774 O O . MET A 1 89 ? -5.676 11.178 7.039 1.00 97.44 89 MET A O 1
ATOM 778 N N . ARG A 1 90 ? -7.757 10.399 7.404 1.00 96.75 90 ARG A N 1
ATOM 779 C CA . ARG A 1 90 ? -7.997 11.164 8.633 1.00 96.75 90 ARG A CA 1
ATOM 780 C C . ARG A 1 90 ? -7.103 10.693 9.783 1.00 96.75 90 ARG A C 1
ATOM 782 O O . ARG A 1 90 ? -6.539 11.542 10.467 1.00 96.75 90 ARG A O 1
ATOM 789 N N . PHE A 1 91 ? -6.923 9.385 9.954 1.00 97.81 91 PHE A N 1
ATOM 790 C CA . PHE A 1 91 ? -5.991 8.784 10.913 1.00 97.81 91 PHE A CA 1
ATOM 791 C C . PHE A 1 91 ? -4.568 9.316 10.711 1.00 97.81 91 PHE A C 1
ATOM 793 O O . PHE A 1 91 ? -3.962 9.853 11.640 1.00 97.81 91 PHE A O 1
ATOM 800 N N . LEU A 1 92 ? -4.060 9.268 9.475 1.00 97.38 92 LEU A N 1
ATOM 801 C CA . LEU A 1 92 ? -2.715 9.753 9.164 1.00 97.38 92 LEU A CA 1
ATOM 802 C C . LEU A 1 92 ? -2.553 11.250 9.474 1.00 97.38 92 LEU A C 1
ATOM 804 O O . LEU A 1 92 ? -1.519 11.668 9.993 1.00 97.38 92 LEU A O 1
ATOM 808 N N . LYS A 1 93 ? -3.567 12.067 9.171 1.00 95.50 93 LYS A N 1
ATOM 809 C CA . LYS A 1 93 ? -3.515 13.515 9.422 1.00 95.50 93 LYS A CA 1
ATOM 810 C C . LYS A 1 93 ? -3.614 13.857 10.903 1.00 95.50 93 LYS A C 1
ATOM 812 O O . LYS A 1 93 ? -2.815 14.640 11.395 1.00 95.50 93 LYS A O 1
ATOM 817 N N . LEU A 1 94 ? -4.611 13.311 11.594 1.00 94.12 94 LEU A N 1
ATOM 818 C CA . LEU A 1 94 ? -4.981 13.766 12.934 1.00 94.12 94 LEU A CA 1
ATOM 819 C C . LEU A 1 94 ? -4.248 13.009 14.035 1.00 94.12 94 LEU A C 1
ATOM 821 O O . LEU A 1 94 ? -3.823 13.620 15.006 1.00 94.12 94 LEU A O 1
ATOM 825 N N . GLN A 1 95 ? -4.100 11.692 13.892 1.00 92.62 95 GLN A N 1
ATOM 826 C CA . GLN A 1 95 ? -3.503 10.863 14.939 1.00 92.62 95 GLN A CA 1
ATOM 827 C C . GLN A 1 95 ? -1.997 10.698 14.746 1.00 92.62 95 GLN A C 1
ATOM 829 O O . GLN A 1 95 ? -1.247 10.730 15.713 1.00 92.62 95 GLN A O 1
ATOM 834 N N . GLN A 1 96 ? -1.537 10.581 13.499 1.00 93.38 96 GLN A N 1
ATOM 835 C CA . GLN A 1 96 ? -0.103 10.499 13.193 1.00 93.38 96 GLN A CA 1
ATOM 836 C C . GLN A 1 96 ? 0.535 11.871 12.919 1.00 93.38 96 GLN A C 1
ATOM 838 O O . GLN A 1 96 ? 1.725 11.938 12.612 1.00 93.38 96 GLN A O 1
ATOM 843 N N . ASN A 1 97 ? -0.249 12.956 12.998 1.00 94.44 97 ASN A N 1
ATOM 844 C CA . ASN A 1 97 ? 0.180 14.335 12.744 1.00 94.44 97 ASN A CA 1
ATOM 845 C C . ASN A 1 97 ? 0.997 14.486 11.439 1.00 94.44 97 ASN A C 1
ATOM 847 O O . ASN A 1 97 ? 1.985 15.223 11.370 1.00 94.44 97 ASN A O 1
ATOM 851 N N . MET A 1 98 ? 0.637 13.722 10.397 1.00 94.31 98 MET A N 1
ATOM 852 C CA . MET A 1 98 ? 1.380 13.721 9.142 1.00 94.31 98 MET A CA 1
ATOM 853 C C . MET A 1 98 ? 1.001 14.916 8.276 1.00 94.31 98 MET A C 1
ATOM 855 O O . MET A 1 98 ? -0.171 15.198 8.028 1.00 94.31 98 MET A O 1
ATOM 859 N N . GLN A 1 99 ? 2.024 15.548 7.707 1.00 93.12 99 GLN A N 1
ATOM 860 C CA . GLN A 1 99 ? 1.858 16.569 6.678 1.00 93.12 99 GLN A CA 1
ATOM 861 C C . GLN A 1 99 ? 1.142 15.997 5.446 1.00 93.12 99 GLN A C 1
ATOM 863 O O . GLN A 1 99 ? 1.359 14.840 5.067 1.00 93.12 99 GLN A O 1
ATOM 868 N N . ASN A 1 100 ? 0.346 16.827 4.768 1.00 90.62 100 ASN A N 1
ATOM 869 C CA . ASN A 1 100 ? -0.415 16.437 3.574 1.00 90.62 100 ASN A CA 1
ATOM 870 C C . ASN A 1 100 ? 0.460 15.775 2.497 1.00 90.62 100 ASN A C 1
ATOM 872 O O . ASN A 1 100 ? 0.026 14.821 1.860 1.00 90.62 100 ASN A O 1
ATOM 876 N N . SER A 1 101 ? 1.705 16.223 2.309 1.00 90.75 101 SER A N 1
ATOM 877 C CA . SER A 1 101 ? 2.646 15.615 1.358 1.00 90.75 101 SER A CA 1
ATOM 878 C C . SER A 1 101 ? 2.975 14.154 1.699 1.00 90.75 101 SER A C 1
ATOM 880 O O . SER A 1 101 ? 2.979 13.302 0.808 1.00 90.75 101 SER A O 1
ATOM 882 N N . SER A 1 102 ? 3.177 13.838 2.980 1.00 93.00 102 SER A N 1
ATOM 883 C CA . SER A 1 102 ? 3.414 12.476 3.475 1.00 93.00 102 SER A CA 1
ATOM 884 C C . SER A 1 102 ? 2.170 11.599 3.351 1.00 93.00 102 SER A C 1
ATOM 886 O O . SER A 1 102 ? 2.278 10.447 2.928 1.00 93.00 102 SER A O 1
ATOM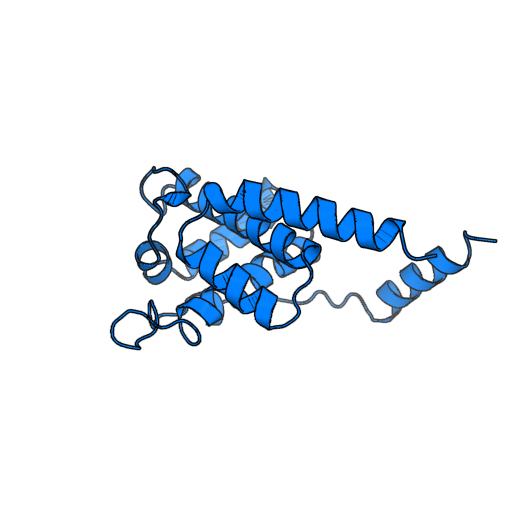 888 N N . VAL A 1 103 ? 0.991 12.152 3.658 1.00 95.50 103 VAL A N 1
ATOM 889 C CA . VAL A 1 103 ? -0.296 11.464 3.463 1.00 95.50 103 VAL A CA 1
ATOM 890 C C . VAL A 1 103 ? -0.496 11.145 1.984 1.00 95.50 103 VAL A C 1
ATOM 892 O O . VAL A 1 103 ? -0.690 9.990 1.620 1.00 95.50 103 VAL A O 1
ATOM 895 N N . ASN A 1 104 ? -0.343 12.138 1.109 1.00 94.69 104 ASN A N 1
ATOM 896 C CA . ASN A 1 104 ? -0.487 11.977 -0.334 1.00 94.69 104 ASN A CA 1
ATOM 897 C C . ASN A 1 104 ? 0.489 10.943 -0.901 1.00 94.69 104 ASN A C 1
ATOM 899 O O . ASN A 1 104 ? 0.114 10.186 -1.796 1.00 94.69 104 ASN A O 1
ATOM 903 N N . ARG A 1 105 ? 1.720 10.869 -0.376 1.00 94.94 105 ARG A N 1
ATOM 904 C CA . ARG A 1 105 ? 2.689 9.827 -0.746 1.00 94.94 105 ARG A CA 1
ATOM 905 C C . ARG A 1 105 ? 2.163 8.430 -0.399 1.00 94.94 105 ARG A C 1
ATOM 907 O O . ARG A 1 105 ? 2.162 7.571 -1.275 1.00 94.94 105 ARG A O 1
ATOM 914 N N . LYS A 1 106 ? 1.667 8.225 0.827 1.00 97.12 106 LYS A N 1
ATOM 915 C CA . LYS A 1 106 ? 1.087 6.943 1.271 1.00 97.12 106 LYS A CA 1
ATOM 916 C C . LYS A 1 106 ? -0.135 6.545 0.442 1.00 97.12 106 LYS A C 1
ATOM 918 O O . LYS A 1 106 ? -0.217 5.420 -0.038 1.00 97.12 106 LYS A O 1
ATOM 923 N N . ILE A 1 107 ? -1.049 7.484 0.192 1.00 97.81 107 ILE A N 1
ATOM 924 C CA . ILE A 1 107 ? -2.229 7.231 -0.652 1.00 97.81 107 ILE A CA 1
ATOM 925 C C . ILE A 1 107 ? -1.824 6.942 -2.102 1.00 97.81 107 ILE A C 1
ATOM 927 O O . ILE A 1 107 ? -2.428 6.091 -2.747 1.00 97.81 107 ILE A O 1
ATOM 931 N N . SER A 1 108 ? -0.770 7.581 -2.616 1.00 96.88 108 SER A N 1
ATOM 932 C CA . SER A 1 108 ? -0.244 7.277 -3.954 1.00 96.88 108 SER A CA 1
ATOM 933 C C . SER A 1 108 ? 0.354 5.869 -4.038 1.00 96.88 108 SER A C 1
ATOM 935 O O . SER A 1 108 ? 0.159 5.197 -5.049 1.00 96.88 108 SER A O 1
ATOM 937 N N . ALA A 1 109 ? 1.034 5.401 -2.985 1.00 98.00 109 ALA A N 1
ATOM 938 C CA . ALA A 1 109 ? 1.517 4.023 -2.902 1.00 98.00 109 ALA A CA 1
ATOM 939 C C . ALA A 1 109 ? 0.346 3.030 -2.963 1.00 98.00 109 ALA A C 1
ATOM 941 O O . ALA A 1 109 ? 0.334 2.143 -3.815 1.00 98.00 109 ALA A O 1
ATOM 942 N N . LEU A 1 110 ? -0.688 3.241 -2.141 1.00 98.56 110 LEU A N 1
ATOM 943 C CA . LEU A 1 110 ? -1.892 2.406 -2.138 1.00 98.56 110 LEU A CA 1
ATOM 944 C C . LEU A 1 110 ? -2.640 2.449 -3.479 1.00 98.56 110 LEU A C 1
ATOM 946 O O . LEU A 1 110 ? -3.068 1.413 -3.974 1.00 98.56 110 LEU A O 1
ATOM 950 N N . LYS A 1 111 ? -2.747 3.613 -4.132 1.00 98.31 111 LYS A N 1
ATOM 951 C CA . LYS A 1 111 ? -3.312 3.704 -5.489 1.00 98.31 111 LYS A CA 1
ATOM 952 C C . LYS A 1 111 ? -2.533 2.854 -6.491 1.00 98.31 111 LYS A C 1
ATOM 954 O O . LYS A 1 111 ? -3.144 2.225 -7.351 1.00 98.31 111 LYS A O 1
ATOM 959 N N . SER A 1 112 ? -1.202 2.835 -6.391 1.00 98.25 112 SER A N 1
ATOM 960 C CA . SER A 1 112 ? -0.367 1.996 -7.253 1.00 98.25 112 SER A CA 1
ATOM 961 C C . SER A 1 112 ? -0.578 0.509 -6.985 1.00 98.25 112 SER A C 1
ATOM 963 O O . SER A 1 112 ? -0.592 -0.249 -7.950 1.00 98.25 112 SER A O 1
ATOM 965 N N . LEU A 1 113 ? -0.732 0.104 -5.722 1.00 98.69 113 LEU A N 1
ATOM 966 C CA . LEU A 1 113 ? -1.041 -1.280 -5.359 1.00 98.69 113 LEU A CA 1
ATOM 967 C C . LEU A 1 113 ? -2.402 -1.698 -5.921 1.00 98.69 113 LEU A C 1
ATOM 969 O O . LEU A 1 113 ? -2.488 -2.666 -6.662 1.00 98.69 113 LEU A O 1
ATOM 973 N N . PHE A 1 114 ? -3.457 -0.923 -5.665 1.00 98.62 114 PHE A N 1
ATOM 974 C CA . PHE A 1 114 ? -4.799 -1.257 -6.151 1.00 98.62 114 PHE A CA 1
ATOM 975 C C . PHE A 1 114 ? -4.880 -1.271 -7.674 1.00 98.62 114 PHE A C 1
ATOM 977 O O . PHE A 1 114 ? -5.564 -2.116 -8.234 1.00 98.62 114 PHE A O 1
ATOM 984 N N . LYS A 1 115 ? -4.173 -0.372 -8.372 1.00 98.44 115 LYS A N 1
ATOM 985 C CA . LYS A 1 115 ? -4.076 -0.440 -9.837 1.00 98.44 115 LYS A CA 1
ATOM 986 C C . LYS A 1 115 ? -3.456 -1.762 -10.298 1.00 98.44 115 LYS A C 1
ATOM 988 O O . LYS A 1 115 ? -3.920 -2.324 -11.279 1.00 98.44 115 LYS A O 1
ATOM 993 N N . TYR A 1 116 ? -2.422 -2.239 -9.611 1.00 98.56 116 TYR A N 1
ATOM 994 C CA . TYR A 1 116 ? -1.811 -3.521 -9.936 1.00 98.56 116 TYR A CA 1
ATOM 995 C C . TYR A 1 116 ? -2.791 -4.682 -9.718 1.00 98.56 116 TYR A C 1
ATOM 997 O O . TYR A 1 116 ? -3.095 -5.405 -10.663 1.00 98.56 116 TYR A O 1
ATOM 1005 N N . LEU A 1 117 ? -3.395 -4.762 -8.530 1.00 98.50 117 LEU A N 1
ATOM 1006 C CA . LEU A 1 117 ? -4.344 -5.825 -8.174 1.00 98.50 117 LEU A CA 1
ATOM 1007 C C . LEU A 1 117 ? -5.604 -5.853 -9.062 1.00 98.50 117 LEU A C 1
ATOM 1009 O O . LEU A 1 117 ? -6.236 -6.890 -9.198 1.00 98.50 117 LEU A O 1
ATOM 1013 N N . THR A 1 118 ? -5.970 -4.721 -9.672 1.00 98.19 118 THR A N 1
ATOM 1014 C CA . THR A 1 118 ? -7.211 -4.599 -10.462 1.00 98.19 118 THR A CA 1
ATOM 1015 C C . THR A 1 118 ? -7.012 -4.593 -11.971 1.00 98.19 118 THR A C 1
ATOM 1017 O O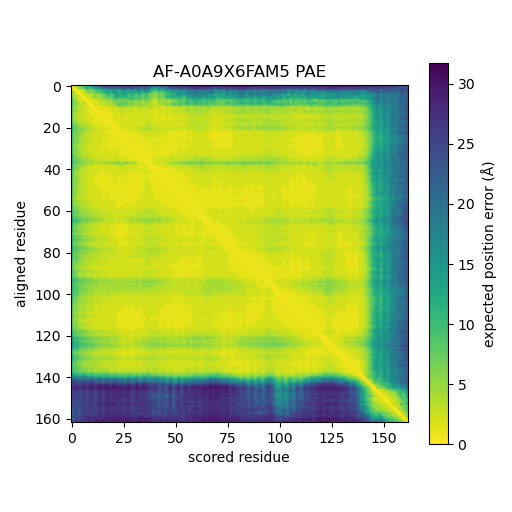 . THR A 1 118 ? -7.993 -4.566 -12.712 1.00 98.19 118 THR A O 1
ATOM 1020 N N . SER A 1 119 ? -5.773 -4.533 -12.468 1.00 97.12 119 SER A N 1
ATOM 1021 C CA . SER A 1 119 ? -5.539 -4.353 -13.912 1.00 97.12 119 SER A CA 1
ATOM 1022 C C . SER A 1 119 ? -4.206 -4.873 -14.448 1.00 97.12 119 SER A C 1
ATOM 1024 O O . SER A 1 119 ? -4.018 -4.829 -15.657 1.00 97.12 119 SER A O 1
ATOM 1026 N N . LEU A 1 120 ? -3.248 -5.251 -13.597 1.00 97.00 120 LEU A N 1
ATOM 1027 C CA . LEU A 1 120 ? -1.889 -5.638 -14.025 1.00 97.00 120 LEU A CA 1
ATOM 1028 C C . LEU A 1 120 ? -1.413 -6.957 -13.401 1.00 97.00 120 LEU A C 1
ATOM 1030 O O . LEU A 1 120 ? -0.283 -7.364 -13.644 1.00 97.00 120 LEU A O 1
ATOM 1034 N N . SER A 1 121 ? -2.235 -7.548 -12.541 1.00 96.75 121 SER A N 1
ATOM 1035 C CA . SER A 1 121 ? -2.033 -8.883 -11.986 1.00 96.75 121 SER A CA 1
ATOM 1036 C C . SER A 1 121 ? -2.853 -9.867 -12.804 1.00 96.75 121 SER A C 1
ATOM 1038 O O . SER A 1 121 ? -3.869 -9.477 -13.382 1.00 96.75 121 SER A O 1
ATOM 1040 N N . GLU A 1 122 ? -2.408 -11.114 -12.819 1.00 94.12 122 GLU A N 1
ATOM 1041 C CA . GLU A 1 122 ? -3.100 -12.236 -13.439 1.00 94.12 122 GLU A CA 1
ATOM 1042 C C . GLU A 1 122 ? -3.063 -13.402 -12.449 1.00 94.12 122 GLU A C 1
ATOM 1044 O O . GLU A 1 122 ? -2.010 -13.710 -11.890 1.00 94.12 122 GLU A O 1
ATOM 1049 N N . ASN A 1 123 ? -4.220 -14.005 -12.194 1.00 93.56 123 ASN A N 1
ATOM 1050 C CA . ASN A 1 123 ? -4.349 -15.252 -11.453 1.00 93.56 123 ASN A CA 1
ATOM 1051 C C . ASN A 1 123 ? -4.167 -16.457 -12.400 1.00 93.56 123 ASN A C 1
ATOM 1053 O O . ASN A 1 123 ? -3.867 -16.298 -13.583 1.00 93.56 123 ASN A O 1
ATOM 1057 N N . GLU A 1 124 ? -4.379 -17.672 -11.893 1.00 93.81 124 GLU A N 1
ATOM 1058 C CA . GLU A 1 124 ? -4.255 -18.911 -12.681 1.00 93.81 124 GLU A CA 1
ATOM 1059 C C . GLU A 1 124 ? -5.188 -18.962 -13.909 1.00 93.81 124 GLU A C 1
ATOM 1061 O O . GLU A 1 124 ? -4.867 -19.629 -14.892 1.00 93.81 124 GLU A O 1
ATOM 1066 N N . ASP A 1 125 ? -6.298 -18.219 -13.881 1.00 95.44 125 ASP A N 1
ATOM 1067 C CA . ASP A 1 125 ? -7.278 -18.121 -14.967 1.00 95.44 125 ASP A CA 1
ATOM 1068 C C . ASP A 1 125 ? -6.983 -16.965 -15.950 1.00 95.44 125 ASP A C 1
ATOM 1070 O O . ASP A 1 125 ? -7.717 -16.775 -16.920 1.00 95.44 125 ASP A O 1
ATOM 1074 N N . GLY A 1 126 ? -5.920 -16.184 -15.721 1.00 94.75 126 GLY A N 1
ATOM 1075 C CA . GLY A 1 126 ? -5.576 -14.999 -16.516 1.00 94.75 126 GLY A CA 1
ATOM 1076 C C . GLY A 1 126 ? -6.393 -13.744 -16.177 1.00 94.75 126 GLY A C 1
ATOM 1077 O O . GLY A 1 126 ? -6.338 -12.756 -16.908 1.00 94.75 126 GLY A O 1
ATOM 1078 N N . GLU A 1 127 ? -7.148 -13.758 -15.077 1.00 96.81 127 GLU A N 1
ATOM 1079 C CA . GLU A 1 127 ? -7.950 -12.625 -14.605 1.00 96.81 127 GLU A CA 1
ATOM 1080 C C . GLU A 1 127 ? -7.217 -11.827 -13.521 1.00 96.81 127 GLU A C 1
ATOM 1082 O O . GLU A 1 127 ? -6.382 -12.353 -12.784 1.00 96.81 127 GLU A O 1
ATOM 1087 N N . CYS A 1 128 ? -7.549 -10.543 -13.371 1.00 97.38 128 CYS A N 1
ATOM 1088 C CA . CYS A 1 128 ? -7.002 -9.755 -12.266 1.00 97.38 128 CYS A CA 1
ATOM 1089 C C . CYS A 1 128 ? -7.575 -10.201 -10.912 1.00 97.38 128 CYS A C 1
ATOM 1091 O O . CYS A 1 128 ? -8.663 -10.770 -10.835 1.00 97.38 128 CYS A O 1
ATOM 1093 N N . TYR A 1 129 ? -6.868 -9.899 -9.816 1.00 97.88 129 TYR A N 1
ATOM 1094 C CA . TYR A 1 129 ? -7.276 -10.367 -8.485 1.00 97.88 129 TYR A CA 1
ATOM 1095 C C . TYR A 1 129 ? -8.661 -9.885 -8.051 1.00 97.88 129 TYR A C 1
ATOM 1097 O O . TYR A 1 129 ? -9.376 -10.610 -7.365 1.00 97.88 129 TYR A O 1
ATOM 1105 N N . PHE A 1 130 ? -9.037 -8.659 -8.419 1.00 97.75 130 PHE A N 1
ATOM 1106 C CA . PHE A 1 130 ? -10.401 -8.158 -8.260 1.00 97.75 130 PHE A CA 1
ATOM 1107 C C . PHE A 1 130 ? -10.652 -6.921 -9.125 1.00 97.75 130 PHE A C 1
ATOM 1109 O O . PHE A 1 130 ? -9.771 -6.091 -9.321 1.00 97.75 130 PHE A O 1
ATOM 1116 N N . TYR A 1 131 ? -11.891 -6.701 -9.567 1.00 96.69 131 TYR A N 1
ATOM 1117 C CA . TYR A 1 131 ? -12.210 -5.585 -10.473 1.00 96.69 131 TYR A CA 1
ATOM 1118 C C . TYR A 1 131 ? -12.504 -4.265 -9.746 1.00 96.69 131 TYR A C 1
ATOM 1120 O O . TYR A 1 131 ? -12.314 -3.167 -10.283 1.00 96.69 131 TYR A O 1
ATOM 1128 N N . ARG A 1 132 ? -13.000 -4.330 -8.504 1.00 96.69 132 ARG A N 1
ATOM 1129 C CA . ARG A 1 132 ? -13.464 -3.141 -7.779 1.00 96.69 132 ARG A CA 1
ATOM 1130 C C . ARG A 1 132 ? -12.300 -2.332 -7.203 1.00 96.69 132 ARG A C 1
ATOM 1132 O O . ARG A 1 132 ? -11.844 -2.560 -6.088 1.00 96.69 132 ARG A O 1
ATOM 1139 N N . ASN A 1 133 ? -11.909 -1.264 -7.890 1.00 97.38 133 ASN A N 1
ATOM 1140 C CA . ASN A 1 133 ? -10.870 -0.357 -7.402 1.00 97.38 133 ASN A CA 1
ATOM 1141 C C . ASN A 1 133 ? -11.443 0.815 -6.574 1.00 97.38 133 ASN A C 1
ATOM 1143 O O . ASN A 1 133 ? -11.814 1.863 -7.112 1.00 97.38 133 ASN A O 1
ATOM 1147 N N . VAL A 1 134 ? -11.499 0.676 -5.242 1.00 97.56 134 VAL A N 1
ATOM 1148 C CA . VAL A 1 134 ? -11.931 1.777 -4.353 1.00 97.56 134 VAL A CA 1
ATOM 1149 C C . VAL A 1 134 ? -10.967 2.966 -4.379 1.00 97.56 134 VAL A C 1
ATOM 1151 O O . VAL A 1 134 ? -11.407 4.116 -4.323 1.00 97.56 134 VAL A O 1
ATOM 1154 N N . MET A 1 135 ? -9.664 2.716 -4.529 1.00 97.38 135 MET A N 1
ATOM 1155 C CA . MET A 1 135 ? -8.637 3.759 -4.512 1.00 97.38 135 MET A CA 1
ATOM 1156 C C . MET A 1 135 ? -8.731 4.697 -5.723 1.00 97.38 135 MET A C 1
ATOM 1158 O O . MET A 1 135 ? -8.339 5.862 -5.624 1.00 97.38 135 MET A O 1
ATOM 1162 N N . ALA A 1 136 ? -9.296 4.238 -6.844 1.00 96.25 136 ALA A N 1
ATOM 1163 C CA . ALA A 1 136 ? -9.584 5.072 -8.012 1.00 96.25 136 ALA A CA 1
ATOM 1164 C C . ALA A 1 136 ? -10.576 6.210 -7.702 1.00 96.25 136 ALA A C 1
ATOM 1166 O O . ALA A 1 136 ? -10.523 7.259 -8.339 1.00 96.25 136 ALA A O 1
ATOM 1167 N N . LYS A 1 137 ? -11.431 6.041 -6.683 1.00 96.06 137 LYS A N 1
ATOM 1168 C CA . LYS A 1 137 ? -12.434 7.029 -6.244 1.00 96.06 137 LYS A CA 1
ATOM 1169 C C . LYS A 1 137 ? -11.889 8.056 -5.245 1.00 96.06 137 LYS A C 1
ATOM 1171 O O . LYS A 1 137 ? -12.631 8.935 -4.811 1.00 96.06 137 LYS A O 1
ATOM 1176 N N . ILE A 1 138 ? -10.636 7.915 -4.813 1.00 96.19 138 ILE A N 1
ATOM 1177 C CA . ILE A 1 138 ? -10.031 8.754 -3.773 1.00 96.19 138 ILE A CA 1
ATOM 1178 C C . ILE A 1 138 ? -9.320 9.935 -4.416 1.00 96.19 138 ILE A C 1
ATOM 1180 O O . ILE A 1 138 ? -8.444 9.758 -5.263 1.00 96.19 138 ILE A O 1
ATOM 1184 N N . GLU A 1 139 ? -9.641 11.149 -3.994 1.00 90.25 139 GLU A N 1
ATOM 1185 C CA . GLU A 1 139 ? -8.983 12.357 -4.486 1.00 90.25 139 GLU A CA 1
ATOM 1186 C C . GLU A 1 139 ? -7.728 12.677 -3.669 1.00 90.25 139 GLU A C 1
ATOM 1188 O O . GLU A 1 139 ? -7.698 12.551 -2.446 1.00 90.25 139 GLU A O 1
ATOM 1193 N N . ILE A 1 140 ? -6.659 13.083 -4.360 1.00 87.25 140 ILE A N 1
ATOM 1194 C CA . ILE A 1 140 ? -5.411 13.529 -3.733 1.00 87.25 140 ILE A CA 1
ATOM 1195 C C . ILE A 1 140 ? -5.240 15.003 -4.075 1.00 87.25 140 ILE A C 1
ATOM 1197 O O . ILE A 1 140 ? -4.859 15.346 -5.196 1.00 87.25 140 ILE A O 1
ATOM 1201 N N . HIS A 1 141 ? -5.487 15.880 -3.108 1.00 77.69 141 HIS A N 1
ATOM 1202 C CA . HIS A 1 141 ? -5.209 17.300 -3.276 1.00 77.69 141 HIS A CA 1
ATOM 1203 C C . HIS A 1 141 ? -3.711 17.528 -3.102 1.00 77.69 141 HIS A C 1
ATOM 1205 O O . HIS A 1 141 ? -3.165 17.404 -2.005 1.00 77.69 141 HIS A O 1
ATOM 1211 N N . LYS A 1 142 ? -3.020 17.829 -4.203 1.00 63.09 142 LYS A N 1
ATOM 1212 C CA . LYS A 1 142 ? -1.651 18.334 -4.129 1.00 63.09 142 LYS A CA 1
ATOM 1213 C C . LYS A 1 142 ? -1.733 19.740 -3.555 1.00 63.09 142 LYS A C 1
ATOM 1215 O O . LYS A 1 142 ? -2.256 20.632 -4.222 1.00 63.09 142 LYS A O 1
ATOM 1220 N N . ASP A 1 143 ? -1.207 19.940 -2.351 1.00 59.62 143 ASP A N 1
ATOM 1221 C CA . ASP A 1 143 ? -0.930 21.294 -1.894 1.00 59.62 143 ASP A CA 1
ATOM 1222 C C . ASP A 1 143 ? -0.069 21.958 -2.967 1.00 59.62 143 ASP A C 1
ATOM 1224 O O . ASP A 1 143 ? 0.922 21.379 -3.430 1.00 59.62 143 ASP A O 1
ATOM 1228 N N . LYS A 1 144 ? -0.482 23.150 -3.405 1.00 48.38 144 LYS A N 1
ATOM 1229 C CA . LYS A 1 144 ? 0.321 24.025 -4.260 1.00 48.38 144 LYS A CA 1
ATOM 1230 C C . LYS A 1 144 ? 1.519 24.510 -3.444 1.00 48.38 144 LYS A C 1
ATOM 1232 O O . LYS A 1 144 ? 1.657 25.698 -3.171 1.00 48.38 144 LYS A O 1
ATOM 1237 N N . GLU A 1 145 ? 2.409 23.609 -3.049 1.00 51.25 145 GLU A N 1
ATOM 1238 C CA . GLU A 1 145 ? 3.785 23.988 -2.812 1.00 51.25 145 GLU A CA 1
ATOM 1239 C C . GLU A 1 145 ? 4.273 24.490 -4.165 1.00 51.25 145 GLU A C 1
ATOM 1241 O O . GLU A 1 145 ? 4.547 23.719 -5.087 1.00 51.25 145 GLU A O 1
ATOM 1246 N N . THR A 1 146 ? 4.207 25.812 -4.324 1.00 52.56 146 THR A N 1
ATOM 1247 C CA . THR A 1 146 ? 4.585 26.499 -5.549 1.00 52.56 146 THR A CA 1
ATOM 1248 C C . THR A 1 146 ? 5.946 25.961 -5.975 1.00 52.56 146 THR A C 1
ATOM 1250 O O . THR A 1 146 ? 6.804 25.691 -5.133 1.00 52.56 146 THR A O 1
ATOM 1253 N N . LEU A 1 147 ? 6.173 25.793 -7.279 1.00 51.91 147 LEU A N 1
ATOM 1254 C CA . LEU A 1 147 ? 7.488 25.422 -7.823 1.00 51.91 147 LEU A CA 1
ATOM 1255 C C . LEU A 1 147 ? 8.625 26.242 -7.171 1.00 51.91 147 LEU A C 1
ATOM 1257 O O . LEU A 1 147 ? 9.720 25.724 -6.958 1.00 51.91 147 LEU A O 1
ATOM 1261 N N . ASN A 1 148 ? 8.311 27.466 -6.733 1.00 54.50 148 ASN A N 1
ATOM 1262 C CA . ASN A 1 148 ? 9.140 28.353 -5.919 1.00 54.50 148 ASN A CA 1
ATOM 1263 C C . ASN A 1 148 ? 9.602 27.757 -4.576 1.00 54.50 148 ASN A C 1
ATOM 1265 O O . ASN A 1 148 ? 10.777 27.878 -4.246 1.00 54.50 148 ASN A O 1
ATOM 1269 N N . ALA A 1 149 ? 8.745 27.087 -3.802 1.00 58.72 149 ALA A N 1
ATOM 1270 C CA . ALA A 1 149 ? 9.125 26.458 -2.533 1.00 58.72 149 ALA A CA 1
ATOM 1271 C C . ALA A 1 149 ? 10.079 25.266 -2.742 1.00 58.72 149 ALA A C 1
ATOM 1273 O O . ALA A 1 149 ? 11.075 25.125 -2.025 1.00 58.72 149 ALA A O 1
ATOM 1274 N N . ARG A 1 150 ? 9.837 24.453 -3.783 1.00 56.47 150 ARG A N 1
ATOM 1275 C CA . ARG A 1 150 ? 10.730 23.348 -4.173 1.00 56.47 150 ARG A CA 1
ATOM 1276 C C . ARG A 1 150 ? 12.074 23.868 -4.696 1.00 56.47 150 ARG A C 1
ATOM 1278 O O . ARG A 1 150 ? 13.116 23.368 -4.280 1.00 56.47 150 ARG A O 1
ATOM 1285 N N . ALA A 1 151 ? 12.066 24.905 -5.538 1.00 58.81 151 ALA A N 1
ATOM 1286 C CA . ALA A 1 151 ? 13.275 25.563 -6.037 1.00 58.81 151 ALA A CA 1
ATOM 1287 C C . ALA A 1 151 ? 14.085 26.234 -4.913 1.00 58.81 151 ALA A C 1
ATOM 1289 O O . ALA A 1 151 ? 15.311 26.145 -4.910 1.00 58.81 151 ALA A O 1
ATOM 1290 N N . LYS A 1 152 ? 13.421 26.838 -3.918 1.00 58.97 152 LYS A N 1
ATOM 1291 C CA . LYS A 1 152 ? 14.069 27.474 -2.759 1.00 58.97 152 LYS A CA 1
ATOM 1292 C C . LYS A 1 152 ? 14.815 26.462 -1.882 1.00 58.97 152 LYS A C 1
ATOM 1294 O O . LYS A 1 152 ? 15.943 26.737 -1.486 1.00 58.97 152 LYS A O 1
ATOM 1299 N N . ARG A 1 153 ? 14.249 25.267 -1.656 1.00 62.91 153 ARG A N 1
ATOM 1300 C CA . ARG A 1 153 ? 14.944 24.172 -0.941 1.00 62.91 153 ARG A CA 1
ATOM 1301 C C . ARG A 1 153 ? 16.106 23.573 -1.727 1.00 62.91 153 ARG A C 1
ATOM 1303 O O . ARG A 1 153 ? 17.087 23.148 -1.126 1.00 62.91 153 ARG A O 1
ATOM 1310 N N . MET A 1 154 ? 15.998 23.504 -3.056 1.00 58.09 154 MET A N 1
ATOM 1311 C CA . MET A 1 154 ? 17.117 23.052 -3.890 1.00 58.09 154 MET A CA 1
ATOM 1312 C C . MET A 1 154 ? 18.262 24.068 -3.861 1.00 58.09 154 MET A C 1
ATOM 1314 O O . MET A 1 154 ? 19.401 23.670 -3.657 1.00 58.09 154 MET A O 1
ATOM 1318 N N . ARG A 1 155 ? 17.960 25.371 -3.964 1.00 56.28 155 ARG A N 1
ATOM 1319 C CA . ARG A 1 155 ? 18.964 26.438 -3.840 1.00 56.28 155 ARG A CA 1
ATOM 1320 C C . ARG A 1 155 ? 19.650 26.420 -2.476 1.00 56.28 155 ARG A C 1
ATOM 1322 O O . ARG A 1 155 ? 20.871 26.433 -2.432 1.00 56.28 155 ARG A O 1
ATOM 1329 N N . SER A 1 156 ? 18.907 26.314 -1.371 1.00 54.62 156 SER A N 1
ATOM 1330 C CA . SER A 1 156 ? 19.522 26.345 -0.034 1.00 54.62 156 SER A CA 1
ATOM 1331 C C . SER A 1 156 ? 20.511 25.199 0.205 1.00 54.62 156 SER A C 1
ATOM 1333 O O . SER A 1 156 ? 21.490 25.400 0.910 1.00 54.62 156 SER A O 1
ATOM 1335 N N . LYS A 1 157 ? 20.300 24.023 -0.401 1.00 55.91 157 LYS A N 1
ATOM 1336 C CA . LYS A 1 157 ? 21.241 22.892 -0.318 1.00 55.91 157 LYS A CA 1
ATOM 1337 C C . LYS A 1 157 ? 22.496 23.052 -1.181 1.00 55.91 157 LYS A C 1
ATOM 1339 O O . LYS A 1 157 ? 23.484 22.394 -0.892 1.00 55.91 157 LYS A O 1
ATOM 1344 N N . ILE A 1 158 ? 22.454 23.885 -2.222 1.00 63.25 158 ILE A N 1
ATOM 1345 C CA . ILE A 1 158 ? 23.615 24.163 -3.081 1.00 63.25 158 ILE A CA 1
ATOM 1346 C C . ILE A 1 158 ? 24.568 25.144 -2.380 1.00 63.25 158 ILE A C 1
ATOM 1348 O O . ILE A 1 158 ? 25.769 24.944 -2.427 1.00 63.25 158 ILE A O 1
ATOM 1352 N N . PHE A 1 159 ? 24.039 26.136 -1.657 1.00 59.44 159 PHE A N 1
ATOM 1353 C CA . PHE A 1 159 ? 24.838 27.191 -1.008 1.00 59.44 159 PHE A CA 1
ATOM 1354 C C . PHE A 1 159 ? 25.462 26.828 0.354 1.00 59.44 159 PHE A C 1
ATOM 1356 O O . PHE A 1 159 ? 26.113 27.673 0.949 1.00 59.44 159 PHE A O 1
ATOM 1363 N N . HIS A 1 160 ? 25.237 25.622 0.888 1.00 55.53 160 HIS A N 1
ATOM 1364 C CA . HIS A 1 160 ? 25.814 25.185 2.177 1.00 55.53 160 HIS A CA 1
ATOM 1365 C C . HIS A 1 160 ? 26.923 24.129 2.007 1.00 55.53 160 HIS A C 1
ATOM 1367 O O . HIS A 1 160 ? 27.268 23.452 2.970 1.00 55.53 160 HIS A O 1
ATOM 1373 N N . ASN A 1 161 ? 27.430 23.951 0.784 1.00 44.69 161 ASN A N 1
ATOM 1374 C CA . ASN A 1 161 ? 28.484 22.988 0.450 1.00 44.69 161 ASN A CA 1
ATOM 1375 C C . ASN A 1 161 ? 29.748 23.655 -0.135 1.00 44.69 161 ASN A C 1
ATOM 1377 O O . ASN A 1 161 ? 30.556 22.946 -0.733 1.00 44.69 161 ASN A O 1
ATOM 1381 N N . ASP A 1 162 ? 29.907 24.969 0.058 1.00 42.22 162 ASP A N 1
ATOM 1382 C CA . ASP A 1 162 ? 31.170 25.692 -0.149 1.00 42.22 162 ASP A CA 1
ATOM 1383 C C . ASP A 1 162 ? 31.837 25.975 1.205 1.00 42.22 162 ASP A C 1
ATOM 1385 O O . ASP A 1 162 ? 31.110 26.406 2.134 1.00 42.22 162 ASP A O 1
#

InterPro domains:
  IPR004107 Integrase, SAM-like, N-terminal [PF13495] (27-118)
  IPR010998 Integrase/recombinase, N-terminal [G3DSA:1.10.150.130] (25-125)
  IPR044068 Core-binding (CB) domain [PS51900] (21-118)

Radius of gyration: 17.84 Å; Cα contacts (8 Å, |Δi|>4): 134; chains: 1; bounding box: 48×47×32 Å

pLDDT: mean 89.72, std 14.74, range [42.22, 98.69]

Foldseek 3Di:
DCPVVVVVLVVLQVLLVVLCVQAAPLLVVLLVVVVVVVDGSNRSSVLSVLVVLVLVLCPVVVLDDDDRNRPDAVVSVLPDALVSVVVVLVCCCPVVVDDLVVSLSSLVSVLSSLCCQQPVDQDPVGHRNHNRRSSVVDDRDDDCPDVVVVVVVVVVVVVVPD

Solvent-accessible surface area (backbone atoms only — not comparable to full-atom values): 9334 Å² total; per-residue (Å²): 144,56,67,68,62,54,50,50,45,52,54,32,41,53,54,32,56,67,54,45,79,52,39,23,68,72,54,49,55,51,47,53,56,37,48,78,68,74,51,50,40,64,56,50,36,53,40,55,54,42,50,51,55,49,54,53,48,35,41,72,70,60,76,41,80,86,66,62,62,40,72,55,55,71,69,63,60,46,69,49,51,61,66,54,57,54,46,50,54,46,43,40,40,70,75,64,65,41,54,68,70,60,47,48,50,45,54,49,44,52,36,53,50,46,48,33,42,37,70,71,39,65,49,99,85,69,42,43,79,38,77,60,54,48,58,78,76,57,85,76,84,75,74,81,71,45,72,64,58,58,49,50,57,55,50,57,63,60,74,70,74,119

Mean predicted aligned error: 7.21 Å

Sequence (162 aa):
MDYSKQRQKSVHRKKLYENLNEMPFYIEEFVEYKELHDASPSTLLNYVYDFRVFFNWLLSEQIIEFKPIKDISFSELENLKKKDVENFMRFLKLQQNMQNSSVNRKISALKSLFKYLTSLSENEDGECYFYRNVMAKIEIHKDKETLNARAKRMRSKIFHND